Protein AF-A0A1Q3C927-F1 (afdb_monomer_lite)

Radius of gyration: 31.6 Å; chains: 1; bounding box: 48×49×96 Å

Secondary structure (DSSP, 8-state):
--HHHHHHHHHHTTTTGGGS-TTS-----------------------SEEEE------SSS-SSHHHHHHHHHHHHHHTTS---------SS-------GGGGTTPPSS--PPPEEEEEETTEEEEEEEP-TT-SS----HHHHHHHT--GGGS----S-------

Structure (mmCIF, N/CA/C/O backbone):
data_AF-A0A1Q3C927-F1
#
_entry.id   AF-A0A1Q3C927-F1
#
loop_
_atom_site.group_PDB
_atom_site.id
_atom_site.type_symbol
_atom_site.label_atom_id
_atom_site.label_alt_id
_atom_site.label_comp_id
_atom_site.label_asym_id
_atom_site.label_entity_id
_atom_site.label_seq_id
_atom_site.pdbx_PDB_ins_code
_atom_site.Cartn_x
_atom_site.Cartn_y
_atom_site.Cartn_z
_atom_site.occupancy
_atom_site.B_iso_or_equiv
_atom_site.auth_seq_id
_atom_site.auth_comp_id
_atom_site.auth_asym_id
_atom_site.auth_atom_id
_atom_site.pdbx_PDB_model_num
ATOM 1 N N . MET A 1 1 ? 15.937 33.627 58.654 1.00 54.34 1 MET A N 1
ATOM 2 C CA . MET A 1 1 ? 15.441 32.449 59.403 1.00 54.34 1 MET A CA 1
ATOM 3 C C . MET A 1 1 ? 14.307 31.839 58.596 1.00 54.34 1 MET A C 1
ATOM 5 O O . MET A 1 1 ? 13.279 32.482 58.449 1.00 54.34 1 MET A O 1
ATOM 9 N N . GLN A 1 2 ? 14.533 30.677 57.979 1.00 78.25 2 GLN A N 1
ATOM 10 C CA . GLN A 1 2 ? 13.561 30.022 57.095 1.00 78.25 2 GLN A CA 1
ATOM 11 C C . GLN A 1 2 ? 12.318 29.602 57.900 1.00 78.25 2 GLN A C 1
ATOM 13 O O . GLN A 1 2 ? 12.475 29.022 58.973 1.00 78.25 2 GLN A O 1
ATOM 18 N N . LEU A 1 3 ? 11.110 29.827 57.373 1.00 81.06 3 LEU A N 1
ATOM 19 C CA . LEU A 1 3 ? 9.820 29.425 57.970 1.00 81.06 3 LEU A CA 1
ATOM 20 C C . LEU A 1 3 ? 9.810 27.962 58.462 1.00 81.06 3 LEU A C 1
ATOM 22 O O . LEU A 1 3 ? 9.253 27.647 59.510 1.00 81.06 3 LEU A O 1
ATOM 26 N N . LYS A 1 4 ? 10.523 27.086 57.746 1.00 84.62 4 LYS A N 1
ATOM 27 C CA . LYS A 1 4 ? 10.752 25.681 58.109 1.00 84.62 4 LYS A CA 1
ATOM 28 C C . LYS A 1 4 ? 11.319 25.510 59.528 1.00 84.62 4 LYS A C 1
ATOM 30 O O . LYS A 1 4 ? 10.811 24.703 60.295 1.00 84.62 4 LYS A O 1
ATOM 35 N N . ASN A 1 5 ? 12.300 26.327 59.912 1.00 85.81 5 ASN A N 1
ATOM 36 C CA . ASN A 1 5 ? 12.961 26.214 61.214 1.00 85.81 5 ASN A CA 1
ATOM 37 C C . ASN A 1 5 ? 12.020 26.585 62.371 1.00 85.81 5 ASN A C 1
ATOM 39 O O . ASN A 1 5 ? 12.129 26.018 63.456 1.00 85.81 5 ASN A O 1
ATOM 43 N N . GLN A 1 6 ? 11.098 27.526 62.143 1.00 84.31 6 GLN A N 1
ATOM 44 C CA . GLN A 1 6 ? 10.098 27.922 63.139 1.00 84.31 6 GLN A CA 1
ATOM 45 C C . GLN A 1 6 ? 9.043 26.832 63.336 1.00 84.31 6 GLN A C 1
ATOM 47 O O . GLN A 1 6 ? 8.649 26.556 64.467 1.00 84.31 6 GLN A O 1
ATOM 52 N N . ILE A 1 7 ? 8.628 26.175 62.250 1.00 85.19 7 ILE A N 1
ATOM 53 C CA . ILE A 1 7 ? 7.702 25.040 62.313 1.00 85.19 7 ILE A CA 1
ATOM 54 C C . ILE A 1 7 ? 8.346 23.874 63.079 1.00 85.19 7 ILE A C 1
ATOM 56 O O . ILE A 1 7 ? 7.728 23.337 63.999 1.00 85.19 7 ILE A O 1
ATOM 60 N N . ASP A 1 8 ? 9.609 23.544 62.792 1.00 85.25 8 ASP A N 1
ATOM 61 C CA . ASP A 1 8 ? 10.341 22.475 63.488 1.00 85.25 8 ASP A CA 1
ATOM 62 C C . ASP A 1 8 ? 10.522 22.755 64.991 1.00 85.25 8 ASP A C 1
ATOM 64 O O . ASP A 1 8 ? 10.496 21.838 65.818 1.00 85.25 8 ASP A O 1
ATOM 68 N N . ASP A 1 9 ? 10.718 24.018 65.373 1.00 90.88 9 ASP A N 1
ATOM 69 C CA . ASP A 1 9 ? 10.818 24.433 66.776 1.00 90.88 9 ASP A CA 1
ATOM 70 C C . ASP A 1 9 ? 9.466 24.316 67.504 1.00 90.88 9 ASP A C 1
ATOM 72 O O . ASP A 1 9 ? 9.397 23.791 68.616 1.00 90.88 9 ASP A O 1
ATOM 76 N N . LEU A 1 10 ? 8.364 24.698 66.851 1.00 89.31 10 LEU A N 1
ATOM 77 C CA . LEU A 1 10 ? 7.005 24.561 67.390 1.00 89.31 10 LEU A CA 1
ATOM 78 C C . LEU A 1 10 ? 6.564 23.095 67.533 1.00 89.31 10 LEU A C 1
ATOM 80 O O . LEU A 1 10 ? 5.861 22.749 68.489 1.00 89.31 10 LEU A O 1
ATOM 84 N N . ILE A 1 11 ? 7.000 22.218 66.623 1.00 85.44 11 ILE A N 1
ATOM 85 C CA . ILE A 1 11 ? 6.792 20.767 66.730 1.00 85.44 11 ILE A CA 1
ATOM 86 C C . ILE A 1 11 ? 7.580 20.210 67.923 1.00 85.44 11 ILE A C 1
ATOM 88 O O . ILE A 1 11 ? 7.002 19.507 68.756 1.00 85.44 11 ILE A O 1
ATOM 92 N N . ARG A 1 12 ? 8.864 20.575 68.069 1.00 82.44 12 ARG A N 1
ATOM 93 C CA . ARG A 1 12 ? 9.716 20.143 69.197 1.00 82.44 12 ARG A CA 1
ATOM 94 C C . ARG A 1 12 ? 9.198 20.625 70.550 1.00 82.44 12 ARG A C 1
ATOM 96 O O . ARG A 1 12 ? 9.154 19.847 71.499 1.00 82.44 12 ARG A O 1
ATOM 103 N N . LYS A 1 13 ? 8.714 21.866 70.619 1.00 87.25 13 LYS A N 1
ATOM 104 C CA . LYS A 1 13 ? 8.038 22.438 71.796 1.00 87.25 13 LYS A CA 1
ATOM 105 C C . LYS A 1 13 ? 6.647 21.844 72.044 1.00 87.25 13 LYS A C 1
ATOM 107 O O . LYS A 1 13 ? 5.982 22.208 73.009 1.00 87.25 13 LYS A O 1
ATOM 112 N N . GLY A 1 14 ? 6.171 20.944 71.183 1.00 84.12 14 GLY A N 1
ATOM 113 C CA . GLY A 1 14 ? 4.915 20.220 71.359 1.00 84.12 14 GLY A CA 1
ATOM 114 C C . GLY A 1 14 ? 3.648 21.026 71.065 1.00 84.12 14 GLY A C 1
ATOM 115 O O . GLY A 1 14 ? 2.555 20.532 71.328 1.00 84.12 14 GLY A O 1
ATOM 116 N N . HIS A 1 15 ? 3.767 22.230 70.502 1.00 87.06 15 HIS A N 1
ATOM 117 C CA . HIS A 1 15 ? 2.632 23.128 70.258 1.00 87.06 15 HIS A CA 1
ATOM 118 C C . HIS A 1 15 ? 1.771 22.680 69.064 1.00 87.06 15 HIS A C 1
ATOM 120 O O . HIS A 1 15 ? 0.589 23.005 68.987 1.00 87.06 15 HIS A O 1
ATOM 126 N N . LEU A 1 16 ? 2.344 21.890 68.150 1.00 83.25 16 LEU A N 1
ATOM 127 C CA . LEU A 1 16 ? 1.675 21.400 66.939 1.00 83.25 16 LEU A CA 1
ATOM 128 C C . LEU A 1 16 ? 1.325 19.903 66.993 1.00 83.25 16 LEU A C 1
ATOM 130 O O . LEU A 1 16 ? 1.016 19.309 65.967 1.00 83.25 16 LEU A O 1
ATOM 134 N N . ARG A 1 17 ? 1.313 19.281 68.184 1.00 74.75 17 ARG A N 1
ATOM 135 C CA . ARG A 1 17 ? 1.039 17.835 68.358 1.00 74.75 17 ARG A CA 1
ATOM 136 C C . ARG A 1 17 ? -0.306 17.371 67.785 1.00 74.75 17 ARG A C 1
ATOM 138 O O . ARG A 1 17 ? -0.406 16.222 67.388 1.00 74.75 17 ARG A O 1
ATOM 145 N N . LYS A 1 18 ? -1.309 18.252 67.718 1.00 78.69 18 LYS A N 1
ATOM 146 C CA . LYS A 1 18 ? -2.631 17.971 67.122 1.00 78.69 18 LYS A CA 1
ATOM 147 C C . LYS A 1 18 ? -2.642 17.933 65.585 1.00 78.69 18 LYS A C 1
ATOM 149 O O . LYS A 1 18 ? -3.657 17.573 65.007 1.00 78.69 18 LYS A O 1
ATOM 154 N N . TYR A 1 19 ? -1.542 18.333 64.946 1.00 75.75 19 TYR A N 1
ATOM 155 C CA . TYR A 1 19 ? -1.375 18.363 63.488 1.00 75.75 19 TYR A CA 1
ATOM 156 C C . TYR A 1 19 ? -0.312 17.377 62.987 1.00 75.75 19 TYR A C 1
ATOM 158 O O . TYR A 1 19 ? -0.060 17.307 61.789 1.00 75.75 19 TYR A O 1
ATOM 166 N N . VAL A 1 20 ? 0.340 16.645 63.895 1.00 71.06 20 VAL A N 1
ATOM 167 C CA . VAL A 1 20 ? 1.327 15.618 63.554 1.00 71.06 20 VAL A CA 1
ATOM 168 C C . VAL A 1 20 ? 0.644 14.270 63.723 1.00 71.06 20 VAL A C 1
ATOM 170 O O . VAL A 1 20 ? 0.446 13.815 64.849 1.00 71.06 20 VAL A O 1
ATOM 173 N N . ASP A 1 21 ? 0.263 13.663 62.604 1.00 70.94 21 ASP A N 1
ATOM 174 C CA . ASP A 1 21 ? -0.274 12.308 62.584 1.00 70.94 21 ASP A CA 1
ATOM 175 C C . ASP A 1 21 ? 0.851 11.323 62.939 1.00 70.94 21 ASP A C 1
ATOM 177 O O . ASP A 1 21 ? 1.881 11.261 62.260 1.00 70.94 21 ASP A O 1
ATOM 181 N N . LYS A 1 22 ? 0.711 10.628 64.071 1.00 60.56 22 LYS A N 1
ATOM 182 C CA . LYS A 1 22 ? 1.756 9.747 64.616 1.00 60.56 22 LYS A CA 1
ATOM 183 C C . LYS A 1 22 ? 1.817 8.391 63.916 1.00 60.56 22 LYS A C 1
ATOM 185 O O . LYS A 1 22 ? 2.827 7.708 64.064 1.00 60.56 22 LYS A O 1
ATOM 190 N N . ASP A 1 23 ? 0.793 8.051 63.138 1.00 54.81 23 ASP A N 1
ATOM 191 C CA . ASP A 1 23 ? 0.658 6.745 62.491 1.00 54.81 23 ASP A CA 1
ATOM 192 C C . ASP A 1 23 ? 0.955 6.791 60.981 1.00 54.81 23 ASP A C 1
ATOM 194 O O . ASP A 1 23 ? 0.792 5.801 60.266 1.00 54.81 23 ASP A O 1
ATOM 198 N N . ALA A 1 24 ? 1.472 7.917 60.479 1.00 52.19 24 ALA A N 1
ATOM 199 C CA . ALA A 1 24 ? 2.011 7.992 59.128 1.00 52.19 24 ALA A CA 1
ATOM 200 C C . ALA A 1 24 ? 3.382 7.280 59.066 1.00 52.19 24 ALA A C 1
ATOM 202 O O . ALA A 1 24 ? 4.290 7.638 59.827 1.00 52.19 24 ALA A O 1
ATOM 203 N N . PRO A 1 25 ? 3.594 6.301 58.162 1.00 45.22 25 PRO A N 1
ATOM 204 C CA . PRO A 1 25 ? 4.887 5.646 58.031 1.00 45.22 25 PRO A CA 1
ATOM 205 C C . PRO A 1 25 ? 5.963 6.676 57.668 1.00 45.22 25 PRO A C 1
ATOM 207 O O . PRO A 1 25 ? 5.914 7.332 56.626 1.00 45.22 25 PRO A O 1
ATOM 210 N N . GLN A 1 26 ? 6.946 6.811 58.562 1.00 44.84 26 GLN A N 1
ATOM 211 C CA . GLN A 1 26 ? 8.115 7.662 58.390 1.00 44.84 26 GLN A CA 1
ATOM 212 C C . GLN A 1 26 ? 8.868 7.270 57.114 1.00 44.84 26 GLN A C 1
ATOM 214 O O . GLN A 1 26 ? 9.452 6.190 57.009 1.00 44.84 26 GLN A O 1
ATOM 219 N N . GLY A 1 27 ? 8.853 8.184 56.143 1.00 38.44 27 GLY A N 1
ATOM 220 C CA . GLY A 1 27 ? 9.581 8.075 54.890 1.00 38.44 27 GLY A CA 1
ATOM 221 C C . GLY A 1 27 ? 11.066 7.808 55.122 1.00 38.44 27 GLY A C 1
ATOM 222 O O . GLY A 1 27 ? 11.790 8.596 55.734 1.00 38.44 27 GLY A O 1
ATOM 223 N N . ARG A 1 28 ? 11.530 6.678 54.594 1.00 37.31 28 ARG A N 1
ATOM 224 C CA . ARG A 1 28 ? 12.942 6.325 54.514 1.00 37.31 28 ARG A CA 1
ATOM 225 C C . ARG A 1 28 ? 13.636 7.265 53.522 1.00 37.31 28 ARG A C 1
ATOM 227 O O . ARG A 1 28 ? 13.512 7.094 52.319 1.00 37.31 28 ARG A O 1
ATOM 234 N N . ARG A 1 29 ? 14.364 8.230 54.084 1.00 40.81 29 ARG A N 1
ATOM 235 C CA . ARG A 1 29 ? 15.731 8.649 53.726 1.00 40.81 29 ARG A CA 1
ATOM 236 C C . ARG A 1 29 ? 16.050 8.791 52.225 1.00 40.81 29 ARG A C 1
ATOM 238 O O . ARG A 1 29 ? 16.217 7.809 51.513 1.00 40.81 29 ARG A O 1
ATOM 245 N N . GLU A 1 30 ? 16.234 10.050 51.834 1.00 45.62 30 GLU A N 1
ATOM 246 C CA . GLU A 1 30 ? 17.016 10.570 50.706 1.00 45.62 30 GLU A CA 1
ATOM 247 C C . GLU A 1 30 ? 17.831 9.533 49.909 1.00 45.62 30 GLU A C 1
ATOM 249 O O . GLU A 1 30 ? 18.872 9.047 50.353 1.00 45.62 30 GLU A O 1
ATOM 254 N N . GLN A 1 31 ? 17.424 9.299 48.662 1.00 36.34 31 GLN A N 1
ATOM 255 C CA . GLN A 1 31 ? 18.373 9.082 47.578 1.00 36.34 31 GLN A CA 1
ATOM 256 C C . GLN A 1 31 ? 18.087 10.115 46.498 1.00 36.34 31 GLN A C 1
ATOM 258 O O . GLN A 1 31 ? 17.115 10.023 45.753 1.00 36.34 31 GLN A O 1
ATOM 263 N N . ARG A 1 32 ? 18.975 11.107 46.451 1.00 45.75 32 ARG A N 1
ATOM 264 C CA . ARG A 1 32 ? 19.327 11.892 45.274 1.00 45.75 32 ARG A CA 1
ATOM 265 C C . ARG A 1 32 ? 19.467 10.940 44.078 1.00 45.75 32 ARG A C 1
ATOM 267 O O . ARG A 1 32 ? 20.522 10.349 43.884 1.00 45.75 32 ARG A O 1
ATOM 274 N N . ARG A 1 33 ? 18.395 10.750 43.313 1.00 39.03 33 ARG A N 1
ATOM 275 C CA . ARG A 1 33 ? 18.491 10.330 41.918 1.00 39.03 33 ARG A CA 1
ATOM 276 C C . ARG A 1 33 ? 18.409 11.608 41.121 1.00 39.03 33 ARG A C 1
ATOM 278 O O . ARG A 1 33 ? 17.431 12.339 41.231 1.00 39.03 33 ARG A O 1
ATOM 285 N N . GLU A 1 34 ? 19.500 11.896 40.431 1.00 40.19 34 GLU A N 1
ATOM 286 C CA . GLU A 1 34 ? 19.572 12.918 39.404 1.00 40.19 34 GLU A CA 1
ATOM 287 C C . GLU A 1 34 ? 18.288 12.870 38.579 1.00 40.19 34 GLU A C 1
ATOM 289 O O . GLU A 1 34 ? 17.919 11.820 38.042 1.00 40.19 34 GLU A O 1
ATOM 294 N N . GLU A 1 35 ? 17.593 14.005 38.526 1.00 40.91 35 GLU A N 1
ATOM 295 C CA . GLU A 1 35 ? 16.594 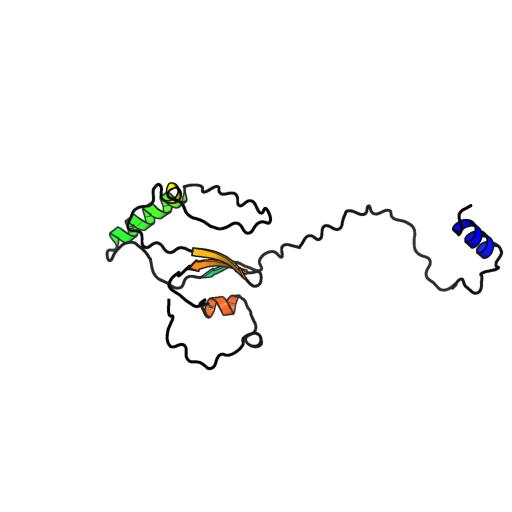14.275 37.505 1.00 40.91 35 GLU A CA 1
ATOM 296 C C . GLU A 1 35 ? 17.334 14.292 36.168 1.00 40.91 35 GLU A C 1
ATOM 298 O O . GLU A 1 35 ? 17.729 15.325 35.635 1.00 40.91 35 GLU A O 1
ATOM 303 N N . THR A 1 36 ? 17.574 13.095 35.644 1.00 35.44 36 THR A N 1
ATOM 304 C CA . THR A 1 36 ? 17.685 12.895 34.212 1.00 35.44 36 THR A CA 1
ATOM 305 C C . THR A 1 36 ? 16.413 13.498 33.628 1.00 35.44 36 THR A C 1
ATOM 307 O O . THR A 1 36 ? 15.320 13.178 34.116 1.00 35.44 36 THR A O 1
ATOM 310 N N . PRO A 1 37 ? 16.512 14.411 32.643 1.00 41.88 37 PRO A N 1
ATOM 311 C CA . PRO A 1 37 ? 15.322 14.875 31.968 1.00 41.88 37 PRO A CA 1
ATOM 312 C C . PRO A 1 37 ? 14.643 13.611 31.474 1.00 41.88 37 PRO A C 1
ATOM 314 O O . PRO A 1 37 ? 15.276 12.802 30.791 1.00 41.88 37 PRO A O 1
ATOM 317 N N . ARG A 1 38 ? 13.393 13.402 31.901 1.00 45.28 38 ARG A N 1
ATOM 318 C CA . ARG A 1 38 ? 12.504 12.431 31.281 1.00 45.28 38 ARG A CA 1
ATOM 319 C C . ARG A 1 38 ? 12.403 12.873 29.833 1.00 45.28 38 ARG A C 1
ATOM 321 O O . ARG A 1 38 ? 11.517 13.636 29.466 1.00 45.28 38 ARG A O 1
ATOM 328 N N . GLN A 1 39 ? 13.355 12.410 29.033 1.00 41.59 39 GLN A N 1
ATOM 329 C CA . GLN A 1 39 ? 13.120 12.103 27.654 1.00 41.59 39 GLN A CA 1
ATOM 330 C C . GLN A 1 39 ? 11.887 11.219 27.753 1.00 41.59 39 GLN A C 1
ATOM 332 O O . GLN A 1 39 ? 11.938 10.078 28.212 1.00 41.59 39 GLN A O 1
ATOM 337 N N . GLN A 1 40 ? 10.736 11.802 27.432 1.00 38.84 40 GLN A N 1
ATOM 338 C CA . GLN A 1 40 ? 9.775 11.068 26.650 1.00 38.84 40 GLN A CA 1
ATOM 339 C C . GLN A 1 40 ? 10.590 10.587 25.449 1.00 38.84 40 GLN A C 1
ATOM 341 O O . GLN A 1 40 ? 10.645 11.223 24.406 1.00 38.84 40 GLN A O 1
ATOM 346 N N . GLU A 1 41 ? 11.304 9.476 25.635 1.00 44.53 41 GLU A N 1
ATOM 347 C CA . GLU A 1 41 ? 11.301 8.448 24.635 1.00 44.53 41 GLU A CA 1
ATOM 348 C C . GLU A 1 41 ? 9.805 8.266 24.388 1.00 44.53 41 GLU A C 1
ATOM 350 O O . GLU A 1 41 ? 9.101 7.566 25.119 1.00 44.53 41 GLU A O 1
ATOM 355 N N . GLU A 1 42 ? 9.285 8.986 23.390 1.00 45.69 42 GLU A N 1
ATOM 356 C CA . GLU A 1 42 ? 8.482 8.328 22.384 1.00 45.69 42 GLU A CA 1
ATOM 357 C C . GLU A 1 42 ? 9.203 7.008 22.170 1.00 45.69 42 GLU A C 1
ATOM 359 O O . GLU A 1 42 ? 10.213 6.938 21.468 1.00 45.69 42 GLU A O 1
ATOM 364 N N . GLN A 1 43 ? 8.806 5.995 22.946 1.00 48.41 43 GLN A N 1
ATOM 365 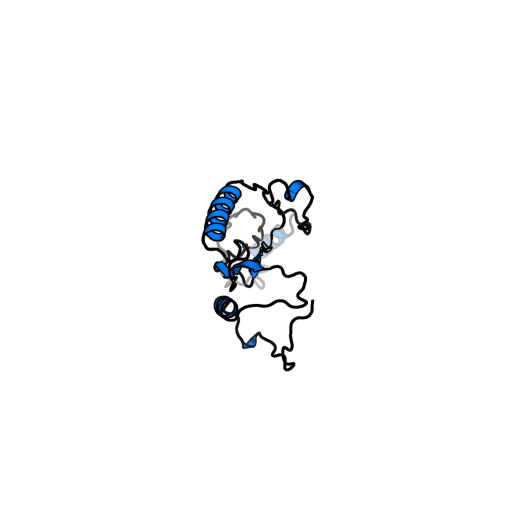C CA . GLN A 1 43 ? 9.193 4.634 22.691 1.00 48.41 43 GLN A CA 1
ATOM 366 C C . GLN A 1 43 ? 8.671 4.474 21.286 1.00 48.41 43 GLN A C 1
ATOM 368 O O . GLN A 1 43 ? 7.460 4.380 21.089 1.00 48.41 43 GLN A O 1
ATOM 373 N N . GLN A 1 44 ? 9.570 4.617 20.315 1.00 57.03 44 GLN A N 1
ATOM 374 C CA . GLN A 1 44 ? 9.320 4.305 18.932 1.00 57.03 44 GLN A CA 1
ATOM 375 C C . GLN A 1 44 ? 8.951 2.839 19.017 1.00 57.03 44 GLN A C 1
ATOM 377 O O . GLN A 1 44 ? 9.828 1.985 19.158 1.00 57.03 44 GLN A O 1
ATOM 382 N N . GLN A 1 45 ? 7.649 2.578 19.168 1.00 63.22 45 GLN A N 1
ATOM 383 C CA . GLN A 1 45 ? 7.145 1.263 19.493 1.00 63.22 45 GLN A CA 1
ATOM 384 C C . GLN A 1 45 ? 7.640 0.404 18.351 1.00 63.22 45 GLN A C 1
ATOM 386 O O . GLN A 1 45 ? 7.287 0.650 17.194 1.00 63.22 45 GLN A O 1
ATOM 391 N N . GLN A 1 46 ? 8.568 -0.502 18.668 1.00 71.75 46 GLN A N 1
ATOM 392 C CA . GLN A 1 46 ? 9.227 -1.262 17.626 1.00 71.75 46 GLN A CA 1
ATOM 393 C C . GLN A 1 46 ? 8.146 -1.967 16.816 1.00 71.75 46 GLN A C 1
ATOM 395 O O . GLN A 1 46 ? 7.196 -2.488 17.417 1.00 71.75 46 GLN A O 1
ATOM 400 N N . PRO A 1 47 ? 8.250 -1.963 15.477 1.00 81.38 47 PRO A N 1
ATOM 401 C CA . PRO A 1 47 ? 7.224 -2.575 14.669 1.00 81.38 47 PRO A CA 1
ATOM 402 C C . PRO A 1 47 ? 6.973 -4.018 15.126 1.00 81.38 47 PRO A C 1
ATOM 404 O O . PRO A 1 47 ? 7.902 -4.814 15.248 1.00 81.38 47 PRO A O 1
ATOM 407 N N . ARG A 1 48 ? 5.707 -4.360 15.372 1.00 86.56 48 ARG A N 1
ATOM 408 C CA . ARG A 1 48 ? 5.223 -5.693 15.754 1.00 86.56 48 ARG A CA 1
ATOM 409 C C . ARG A 1 48 ? 5.616 -6.772 14.750 1.00 86.56 48 ARG A C 1
ATOM 411 O O . ARG A 1 48 ? 5.701 -7.944 15.108 1.00 86.56 48 ARG A O 1
ATOM 418 N N . GLY A 1 49 ? 5.828 -6.391 13.494 1.00 87.12 49 GLY A N 1
ATOM 419 C CA . GLY A 1 49 ? 6.265 -7.286 12.436 1.00 87.12 49 GLY A CA 1
ATOM 420 C C . GLY A 1 49 ? 6.347 -6.593 11.082 1.00 87.12 49 GLY A C 1
ATOM 421 O O . GLY A 1 49 ? 6.071 -5.399 10.952 1.00 87.12 49 GLY A O 1
ATOM 422 N N . VAL A 1 50 ? 6.717 -7.366 10.061 1.00 88.88 50 VAL A N 1
ATOM 423 C CA . VAL A 1 50 ? 6.791 -6.917 8.666 1.00 88.88 50 VAL A CA 1
ATOM 424 C C . VAL A 1 50 ? 5.729 -7.647 7.851 1.00 88.88 50 VAL A C 1
ATOM 426 O O . VAL A 1 50 ? 5.683 -8.875 7.870 1.00 88.88 50 VAL A O 1
ATOM 429 N N . ILE A 1 51 ? 4.917 -6.901 7.103 1.00 87.44 51 ILE A N 1
ATOM 430 C CA . ILE A 1 51 ? 3.936 -7.447 6.158 1.00 87.44 51 ILE A CA 1
ATOM 431 C C . ILE A 1 51 ? 4.394 -7.086 4.748 1.00 87.44 51 ILE A C 1
ATOM 433 O O . ILE A 1 51 ? 4.619 -5.919 4.433 1.00 87.44 51 ILE A O 1
ATOM 437 N N . HIS A 1 52 ? 4.545 -8.083 3.880 1.00 84.88 52 HIS A N 1
ATOM 438 C CA . HIS A 1 52 ? 4.871 -7.862 2.473 1.00 84.88 52 HIS A CA 1
ATOM 439 C C . HIS A 1 52 ? 3.582 -7.820 1.651 1.00 84.88 52 HIS A C 1
ATOM 441 O O . HIS A 1 52 ? 2.873 -8.818 1.587 1.00 84.88 52 HIS A O 1
ATOM 447 N N . THR A 1 53 ? 3.306 -6.700 0.985 1.00 67.00 53 THR A N 1
ATOM 448 C CA . THR A 1 53 ? 2.071 -6.508 0.212 1.00 67.00 53 THR A CA 1
ATOM 449 C C . THR A 1 53 ? 2.410 -6.285 -1.256 1.00 67.00 53 THR A C 1
ATOM 451 O O . THR A 1 53 ? 2.877 -5.214 -1.575 1.00 67.00 53 THR A O 1
ATOM 454 N N . ILE A 1 54 ? 2.203 -7.270 -2.136 1.00 65.31 54 ILE A N 1
ATOM 455 C CA . ILE A 1 54 ? 1.874 -7.124 -3.575 1.00 65.31 54 ILE A CA 1
ATOM 456 C C . ILE A 1 54 ? 1.266 -8.470 -3.989 1.00 65.31 54 ILE A C 1
ATOM 458 O O . ILE A 1 54 ? 1.937 -9.493 -3.859 1.00 65.31 54 ILE A O 1
ATOM 462 N N . SER A 1 55 ? 0.044 -8.495 -4.521 1.00 54.31 55 SER A N 1
ATOM 463 C CA . SER A 1 55 ? -0.540 -9.693 -5.147 1.00 54.31 55 SER A CA 1
ATOM 464 C C . SER A 1 55 ? -0.736 -9.470 -6.648 1.00 54.31 55 SER A C 1
ATOM 466 O O . SER A 1 55 ? -1.855 -9.367 -7.141 1.00 54.31 55 SER A O 1
ATOM 468 N N . GLY A 1 56 ? 0.377 -9.346 -7.370 1.00 60.00 56 GLY A N 1
ATOM 469 C CA . GLY A 1 56 ? 0.417 -9.072 -8.807 1.00 60.00 56 GLY A CA 1
ATOM 470 C C . GLY A 1 56 ? 1.635 -9.713 -9.478 1.00 60.00 56 GLY A C 1
ATOM 471 O O . GLY A 1 56 ? 2.587 -10.118 -8.805 1.00 60.00 56 GLY A O 1
ATOM 472 N N . GLY A 1 57 ? 1.574 -9.854 -10.805 1.00 58.22 57 GLY A N 1
ATOM 473 C CA . GLY A 1 57 ? 2.617 -10.466 -11.636 1.00 58.22 57 GLY A CA 1
ATOM 474 C C . GLY A 1 57 ? 3.809 -9.547 -11.938 1.00 58.22 57 GLY A C 1
ATOM 475 O O . GLY A 1 57 ? 3.883 -8.416 -11.476 1.00 58.22 57 GLY A O 1
ATOM 476 N N . PHE A 1 58 ? 4.768 -10.057 -12.717 1.00 56.81 58 PHE A N 1
ATOM 477 C CA . PHE A 1 58 ? 5.962 -9.312 -13.134 1.00 56.81 58 PHE A CA 1
ATOM 478 C C . PHE A 1 58 ? 5.589 -8.106 -14.006 1.00 56.81 58 PHE A C 1
ATOM 480 O O . PHE A 1 58 ? 4.976 -8.299 -15.052 1.00 56.81 58 PHE A O 1
ATOM 487 N N . ALA A 1 59 ? 6.021 -6.909 -13.606 1.00 57.69 59 ALA A N 1
ATOM 488 C CA . ALA A 1 59 ? 5.778 -5.672 -14.347 1.00 57.69 59 ALA A CA 1
ATOM 489 C C . ALA A 1 59 ? 6.602 -5.562 -15.644 1.00 57.69 59 ALA A C 1
ATOM 491 O O . ALA A 1 59 ? 6.199 -4.897 -16.586 1.00 57.69 59 ALA A O 1
ATOM 492 N N . SER A 1 60 ? 7.735 -6.272 -15.751 1.00 60.28 60 SER A N 1
ATOM 493 C CA . SER A 1 60 ? 8.597 -6.162 -16.931 1.00 60.28 60 SER A CA 1
ATOM 494 C C . SER A 1 60 ? 9.314 -7.460 -17.316 1.00 60.28 60 SER A C 1
ATOM 496 O O . SER A 1 60 ? 9.646 -8.314 -16.487 1.00 60.28 60 SER A O 1
ATOM 498 N N . GLY A 1 61 ? 9.532 -7.616 -18.626 1.00 57.12 61 GLY A N 1
ATOM 499 C CA . GLY A 1 61 ? 10.232 -8.745 -19.246 1.00 57.12 61 GLY A CA 1
ATOM 500 C C . GLY A 1 61 ? 9.595 -9.284 -20.531 1.00 57.12 61 GLY A C 1
ATOM 501 O O . GLY A 1 61 ? 10.060 -10.298 -21.049 1.00 57.12 61 GLY A O 1
ATOM 502 N N . GLY A 1 62 ? 8.542 -8.641 -21.045 1.00 55.81 62 GLY A N 1
ATOM 503 C CA . GLY A 1 62 ? 7.835 -9.066 -22.254 1.00 55.81 62 GLY A CA 1
ATOM 504 C C . GLY A 1 62 ? 7.208 -10.467 -22.157 1.00 55.81 62 GLY A C 1
ATOM 505 O O . GLY A 1 62 ? 7.276 -11.172 -21.140 1.00 55.81 62 GLY A O 1
ATOM 506 N N . ASN A 1 63 ? 6.594 -10.909 -23.255 1.00 59.28 63 ASN A N 1
ATOM 507 C CA . ASN A 1 63 ? 5.887 -12.198 -23.307 1.00 59.28 63 ASN A CA 1
ATOM 508 C C . ASN A 1 63 ? 6.834 -13.418 -23.353 1.00 59.28 63 ASN A C 1
ATOM 510 O O . ASN A 1 63 ? 6.379 -14.555 -23.247 1.00 59.28 63 ASN A O 1
ATOM 514 N N . HIS A 1 64 ? 8.153 -13.210 -23.466 1.00 69.69 64 HIS A N 1
ATOM 515 C CA . HIS A 1 64 ? 9.137 -14.275 -23.681 1.00 69.69 64 HIS A CA 1
ATOM 516 C C . HIS A 1 64 ? 9.990 -14.568 -22.436 1.00 69.69 64 HIS A C 1
ATOM 518 O O . HIS A 1 64 ? 10.555 -13.675 -21.805 1.00 69.69 64 HIS A O 1
ATOM 524 N N . LYS A 1 65 ? 10.172 -15.860 -22.123 1.00 72.75 65 LYS A N 1
ATOM 525 C CA . LYS A 1 65 ? 10.914 -16.352 -20.940 1.00 72.75 65 LYS A CA 1
ATOM 526 C C . LYS A 1 65 ? 12.349 -15.804 -20.836 1.00 72.75 65 LYS A C 1
ATOM 528 O O . LYS A 1 65 ? 12.829 -15.545 -19.733 1.00 72.75 65 LYS A O 1
ATOM 533 N N . ASN A 1 66 ? 13.021 -15.603 -21.970 1.00 72.19 66 ASN A N 1
ATOM 534 C CA . ASN A 1 66 ? 14.410 -15.132 -22.018 1.00 72.19 66 ASN A CA 1
ATOM 535 C C . ASN A 1 66 ? 14.544 -13.650 -21.659 1.00 72.19 66 ASN A C 1
ATOM 537 O O . ASN A 1 66 ? 15.445 -13.291 -20.904 1.00 72.19 66 ASN A O 1
ATOM 541 N N . ALA A 1 67 ? 13.619 -12.812 -22.130 1.00 66.25 67 ALA A N 1
ATOM 542 C CA . ALA A 1 67 ? 13.589 -11.391 -21.797 1.00 66.25 67 ALA A CA 1
ATOM 543 C C . ALA A 1 67 ? 13.320 -11.183 -20.294 1.00 66.25 67 ALA A C 1
ATOM 545 O O . ALA A 1 67 ? 14.024 -10.410 -19.648 1.00 66.25 67 ALA A O 1
ATOM 546 N N . ARG A 1 68 ? 12.440 -11.996 -19.691 1.00 68.62 68 ARG A N 1
ATOM 547 C CA . ARG A 1 68 ? 12.233 -12.033 -18.228 1.00 68.62 68 ARG A CA 1
ATOM 548 C C . ARG A 1 68 ? 13.494 -12.431 -17.453 1.00 68.62 68 ARG A C 1
ATOM 550 O O . ARG A 1 68 ? 13.797 -11.847 -16.414 1.00 68.62 68 ARG A O 1
ATOM 557 N N . LYS A 1 69 ? 14.249 -13.424 -17.943 1.00 73.75 69 LYS A N 1
ATOM 558 C CA . LYS A 1 69 ? 15.509 -13.861 -17.312 1.00 73.75 69 LYS A CA 1
ATOM 559 C C . LYS A 1 69 ? 16.598 -12.790 -17.421 1.00 73.75 69 LYS A C 1
ATOM 561 O O . LYS A 1 69 ? 17.328 -12.585 -16.455 1.00 73.75 69 LYS A O 1
ATOM 566 N N . ALA A 1 70 ? 16.706 -12.119 -18.568 1.00 70.62 70 ALA A N 1
ATOM 567 C CA . ALA A 1 70 ? 17.648 -11.023 -18.777 1.00 70.62 70 ALA A CA 1
ATOM 568 C C . ALA A 1 70 ? 17.328 -9.829 -17.866 1.00 70.62 70 ALA A C 1
ATOM 570 O O . ALA A 1 70 ? 18.216 -9.367 -17.153 1.00 70.62 70 ALA A O 1
ATOM 571 N N . TYR A 1 71 ? 16.055 -9.422 -17.804 1.00 69.88 71 TYR A N 1
ATOM 572 C CA . TYR A 1 71 ? 15.594 -8.349 -16.923 1.00 69.88 71 TYR A CA 1
ATOM 573 C C . TYR A 1 71 ? 15.913 -8.647 -15.450 1.00 69.88 71 TYR A C 1
ATOM 575 O O . TYR A 1 71 ? 16.549 -7.833 -14.790 1.00 69.88 71 TYR A O 1
ATOM 583 N N . ARG A 1 72 ? 15.610 -9.859 -14.954 1.00 66.62 72 ARG A N 1
ATOM 584 C CA . ARG A 1 72 ? 15.948 -10.266 -13.573 1.00 66.62 72 ARG A CA 1
ATOM 585 C C . ARG A 1 72 ? 17.446 -10.161 -13.264 1.00 66.62 72 ARG A C 1
ATOM 587 O O . ARG A 1 72 ? 17.823 -9.775 -12.164 1.00 66.62 72 ARG A O 1
ATOM 594 N N . ARG A 1 73 ? 18.317 -10.556 -14.200 1.00 69.69 73 ARG A N 1
ATOM 595 C CA . ARG A 1 73 ? 19.776 -10.459 -13.999 1.00 69.69 73 ARG A CA 1
ATOM 596 C C . ARG A 1 73 ? 20.228 -9.001 -13.943 1.00 69.69 73 ARG A C 1
ATOM 598 O O . ARG A 1 73 ? 21.106 -8.682 -13.153 1.00 69.69 73 ARG A O 1
ATOM 605 N N . GLN A 1 74 ? 19.619 -8.142 -14.755 1.00 63.50 74 GLN A N 1
ATOM 606 C CA . GLN A 1 74 ? 19.930 -6.718 -14.796 1.00 63.50 74 GLN A CA 1
ATOM 607 C C . GLN A 1 74 ? 19.414 -5.975 -13.553 1.00 63.50 74 GLN A C 1
ATOM 609 O O . GLN A 1 74 ? 20.165 -5.201 -12.970 1.00 63.50 74 GLN A O 1
ATOM 614 N N . SER A 1 75 ? 18.194 -6.258 -13.085 1.00 60.66 75 SER A N 1
ATOM 615 C CA . SER A 1 75 ? 17.629 -5.631 -11.880 1.00 60.66 75 SER A CA 1
ATOM 616 C C . SER A 1 75 ? 18.458 -5.930 -10.624 1.00 60.66 75 SER A C 1
ATOM 618 O O . SER A 1 75 ? 18.647 -5.058 -9.783 1.00 60.66 75 SER A O 1
ATOM 620 N N . LEU A 1 76 ? 19.011 -7.145 -10.516 1.00 60.34 76 LEU A N 1
ATOM 621 C CA . LEU A 1 76 ? 19.923 -7.524 -9.430 1.00 60.34 76 LEU A CA 1
ATOM 622 C C . LEU A 1 76 ? 21.256 -6.758 -9.473 1.00 60.34 76 LEU A C 1
ATOM 624 O O . LEU A 1 76 ? 21.848 -6.532 -8.424 1.00 60.34 76 LEU A O 1
ATOM 628 N N . ALA A 1 77 ? 21.722 -6.353 -10.660 1.00 57.84 77 ALA A N 1
ATOM 629 C CA . ALA A 1 77 ? 22.933 -5.546 -10.807 1.00 57.84 77 ALA A CA 1
ATOM 630 C C . ALA A 1 77 ? 22.691 -4.074 -10.428 1.00 57.84 77 ALA A C 1
ATOM 632 O O . ALA A 1 77 ? 23.540 -3.467 -9.785 1.00 57.84 77 ALA A O 1
ATOM 633 N N . VAL A 1 78 ? 21.516 -3.520 -10.755 1.00 53.62 78 VAL A N 1
ATOM 634 C CA . VAL A 1 78 ? 21.123 -2.149 -10.369 1.00 53.62 78 VAL A CA 1
ATOM 635 C C . VAL A 1 78 ? 20.914 -2.029 -8.855 1.00 53.62 78 VAL A C 1
ATOM 637 O O . VAL A 1 78 ? 21.301 -1.031 -8.261 1.00 53.62 78 VAL A O 1
ATOM 640 N N . GLN A 1 79 ? 20.404 -3.073 -8.192 1.00 51.66 79 GLN A N 1
ATOM 641 C CA . GLN A 1 79 ? 20.257 -3.103 -6.728 1.00 51.66 79 GLN A CA 1
ATOM 642 C C . GLN A 1 79 ? 21.586 -3.020 -5.955 1.00 51.66 79 GLN A C 1
ATOM 644 O O . GLN A 1 79 ? 21.570 -2.747 -4.757 1.00 51.66 79 GLN A O 1
ATOM 649 N N . GLN A 1 80 ? 22.729 -3.259 -6.613 1.00 48.47 80 GLN A N 1
ATOM 650 C CA . GLN A 1 80 ? 24.052 -3.082 -6.005 1.00 48.47 80 GLN A CA 1
ATOM 651 C C . GLN A 1 80 ? 24.520 -1.620 -5.985 1.00 48.47 80 GLN A C 1
ATOM 653 O O . GLN A 1 80 ? 25.537 -1.316 -5.360 1.00 48.47 80 GLN A O 1
ATOM 658 N N . VAL A 1 81 ? 23.783 -0.700 -6.616 1.00 43.00 81 VAL A N 1
ATOM 659 C CA . VAL A 1 81 ? 24.009 0.735 -6.445 1.00 43.00 81 VAL A CA 1
ATOM 660 C C . VAL A 1 81 ? 23.487 1.115 -5.060 1.00 43.00 81 VAL A C 1
ATOM 662 O O . VAL A 1 81 ? 22.286 1.220 -4.826 1.00 43.00 81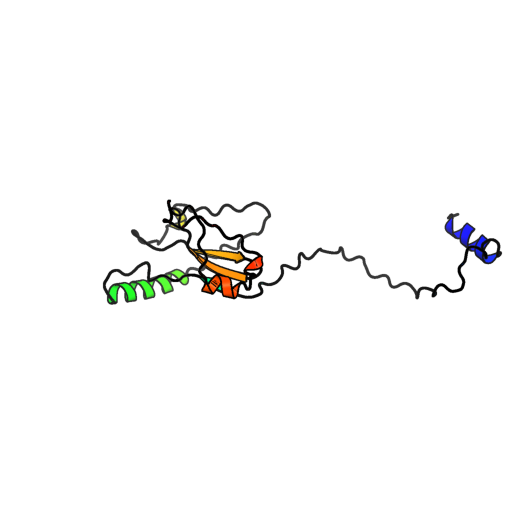 VAL A O 1
ATOM 665 N N . HIS A 1 82 ? 24.405 1.276 -4.106 1.00 42.72 82 HIS A N 1
ATOM 666 C CA . HIS A 1 82 ? 24.093 1.778 -2.773 1.00 42.72 82 HIS A CA 1
ATOM 667 C C . HIS A 1 82 ? 23.487 3.184 -2.884 1.00 42.72 82 HIS A C 1
ATOM 669 O O . HIS A 1 82 ? 24.203 4.183 -2.935 1.00 42.72 82 HIS A O 1
ATOM 675 N N . HIS A 1 83 ? 22.159 3.286 -2.877 1.00 49.38 83 HIS A N 1
ATOM 676 C CA . HIS A 1 83 ? 21.487 4.556 -2.634 1.00 49.38 83 HIS A CA 1
ATOM 677 C C . HIS A 1 83 ? 21.600 4.868 -1.141 1.00 49.38 83 HIS A C 1
ATOM 679 O O . HIS A 1 83 ? 20.697 4.615 -0.348 1.00 49.38 83 HIS A O 1
ATOM 685 N N . SER A 1 84 ? 22.744 5.414 -0.740 1.00 45.56 84 SER A N 1
ATOM 686 C CA . SER A 1 84 ? 22.973 5.953 0.600 1.00 45.56 84 SER A CA 1
ATOM 687 C C . SER A 1 84 ? 22.235 7.288 0.778 1.00 45.56 84 SER A C 1
ATOM 689 O O . SER A 1 84 ? 22.835 8.276 1.192 1.00 45.56 84 SER A O 1
ATOM 691 N N . LYS A 1 85 ? 20.933 7.361 0.468 1.00 54.47 85 LYS A N 1
ATOM 692 C CA . LYS A 1 85 ? 20.103 8.495 0.893 1.00 54.47 85 LYS A CA 1
ATOM 693 C C . LYS A 1 85 ? 19.730 8.231 2.352 1.00 54.47 85 LYS A C 1
ATOM 695 O O . LYS A 1 85 ? 18.718 7.617 2.671 1.00 54.47 85 LYS A O 1
ATOM 700 N N . ARG A 1 86 ? 20.641 8.604 3.255 1.00 49.19 86 ARG A N 1
ATOM 701 C CA . ARG A 1 86 ? 20.411 8.619 4.702 1.00 49.19 86 ARG A CA 1
ATOM 702 C C . ARG A 1 86 ? 19.313 9.651 4.969 1.00 49.19 86 ARG A C 1
ATOM 704 O O . ARG A 1 86 ? 19.640 10.824 5.118 1.00 49.19 86 ARG A O 1
ATOM 711 N N . LEU A 1 87 ? 18.052 9.205 4.985 1.00 51.25 87 LEU A N 1
ATOM 712 C CA . LEU A 1 87 ? 16.884 10.006 5.363 1.00 51.25 87 LEU A CA 1
ATOM 713 C C . LEU A 1 87 ? 17.211 10.733 6.666 1.00 51.25 87 LEU A C 1
ATOM 715 O O . LEU A 1 87 ? 17.499 10.111 7.695 1.00 51.25 87 LEU A O 1
ATOM 719 N N . ARG A 1 88 ? 17.290 12.059 6.591 1.00 51.72 88 ARG A N 1
ATOM 720 C CA . ARG A 1 88 ? 17.474 12.894 7.767 1.00 51.72 88 ARG A CA 1
ATOM 721 C C . ARG A 1 88 ? 16.077 13.176 8.276 1.00 51.72 88 ARG A C 1
ATOM 723 O O . ARG A 1 88 ? 15.371 13.987 7.706 1.00 51.72 88 ARG A O 1
ATOM 730 N N . THR A 1 89 ? 15.705 12.518 9.366 1.00 48.34 89 THR A N 1
ATOM 731 C CA . THR A 1 89 ? 14.522 12.856 10.161 1.00 48.34 89 THR A CA 1
ATOM 732 C C . THR A 1 89 ? 14.741 14.218 10.829 1.00 48.34 89 THR A C 1
ATOM 734 O O . THR A 1 89 ? 15.041 14.298 12.019 1.00 48.34 89 THR A O 1
ATOM 737 N N . SER A 1 90 ? 14.708 15.292 10.046 1.00 51.69 90 SER A N 1
ATOM 738 C CA . SER A 1 90 ? 14.479 16.648 10.533 1.00 51.69 90 SER A CA 1
ATOM 739 C C . SER A 1 90 ? 12.998 16.916 10.314 1.00 51.69 90 SER A C 1
ATOM 741 O O . SER A 1 90 ? 12.504 16.611 9.238 1.00 51.69 90 SER A O 1
ATOM 743 N N . GLY A 1 91 ? 12.294 17.389 11.344 1.00 55.97 91 GLY A N 1
ATOM 744 C CA . GLY A 1 91 ? 10.827 17.397 11.466 1.00 55.97 91 GLY A CA 1
ATOM 745 C C . GLY A 1 91 ? 10.033 18.283 10.497 1.00 55.97 91 GLY A C 1
ATOM 746 O O . GLY A 1 91 ? 8.990 18.797 10.885 1.00 55.97 91 GLY A O 1
ATOM 747 N N . GLU A 1 92 ? 10.504 18.468 9.271 1.00 56.06 92 GLU A N 1
ATOM 748 C CA . GLU A 1 92 ? 9.734 19.025 8.165 1.00 56.06 92 GLU A CA 1
ATOM 749 C C . GLU A 1 92 ? 9.197 17.862 7.321 1.00 56.06 92 GLU A C 1
ATOM 751 O O . GLU A 1 92 ? 9.867 16.841 7.160 1.00 56.06 92 GLU A O 1
ATOM 756 N N . GLU A 1 93 ? 7.967 17.987 6.825 1.00 59.69 93 GLU A N 1
ATOM 757 C CA . GLU A 1 93 ? 7.352 17.030 5.901 1.00 59.69 93 GLU A CA 1
ATOM 758 C C . GLU A 1 93 ? 8.240 16.920 4.648 1.00 59.69 93 GLU A C 1
ATOM 760 O O . GLU A 1 93 ? 8.210 17.769 3.757 1.00 59.69 93 GLU A O 1
ATOM 765 N N . GLU A 1 94 ? 9.119 15.917 4.618 1.00 64.19 94 GLU A N 1
ATOM 766 C CA . GLU A 1 94 ? 10.089 15.748 3.540 1.00 64.19 94 GLU A CA 1
ATOM 767 C C . GLU A 1 94 ? 9.339 15.287 2.283 1.00 64.19 94 GLU A C 1
ATOM 769 O O . GLU A 1 94 ? 8.938 14.129 2.151 1.00 64.19 94 GLU A O 1
ATOM 774 N N . VAL A 1 95 ? 9.101 16.225 1.363 1.00 71.94 95 VAL A N 1
ATOM 775 C CA . VAL A 1 95 ? 8.439 15.945 0.087 1.00 71.94 95 VAL A CA 1
ATOM 776 C C . VAL A 1 95 ? 9.315 14.999 -0.732 1.00 71.94 95 VAL A C 1
ATOM 778 O O . VAL A 1 95 ? 10.400 15.363 -1.193 1.00 71.94 95 VAL A O 1
ATOM 781 N N . ILE A 1 96 ? 8.819 13.783 -0.962 1.00 72.19 96 ILE A N 1
ATOM 782 C CA . ILE A 1 96 ? 9.440 12.834 -1.887 1.00 72.19 96 ILE A CA 1
ATOM 783 C C . ILE A 1 96 ? 9.220 13.362 -3.308 1.00 72.19 96 ILE A C 1
ATOM 785 O O . ILE A 1 96 ? 8.104 13.344 -3.824 1.00 72.19 96 ILE A O 1
ATOM 789 N N . SER A 1 97 ? 10.290 13.842 -3.936 1.00 77.56 97 SER A N 1
ATOM 790 C CA . SER A 1 97 ? 10.288 14.357 -5.307 1.00 77.56 97 SER A CA 1
ATOM 791 C C . SER A 1 97 ? 11.320 13.626 -6.163 1.00 77.56 97 SER A C 1
ATOM 793 O O . SER A 1 97 ? 12.318 13.112 -5.656 1.00 77.56 97 SER A O 1
ATOM 795 N N . PHE A 1 98 ? 11.051 13.566 -7.467 1.00 76.38 98 PHE A N 1
ATOM 796 C CA . PHE A 1 98 ? 11.927 12.963 -8.468 1.00 76.38 98 PHE A CA 1
ATOM 797 C C . PHE A 1 98 ? 12.360 14.027 -9.469 1.00 76.38 98 PHE A C 1
ATOM 799 O O . PHE A 1 98 ? 11.570 14.890 -9.854 1.00 76.38 98 PHE A O 1
ATOM 806 N N . SER A 1 99 ? 13.611 13.948 -9.902 1.00 81.31 99 SER A N 1
ATOM 807 C CA . SER A 1 99 ? 14.221 14.883 -10.845 1.00 81.31 99 SER A CA 1
ATOM 808 C C . SER A 1 99 ? 14.939 14.137 -11.970 1.00 81.31 99 SER A C 1
ATOM 810 O O . SER A 1 99 ? 15.107 12.922 -11.902 1.00 81.31 99 SER A O 1
ATOM 812 N N . GLU A 1 100 ? 15.381 14.846 -13.013 1.00 79.19 100 GLU A N 1
ATOM 813 C CA . GLU A 1 100 ? 16.077 14.237 -14.161 1.00 79.19 100 GLU A CA 1
ATOM 814 C C . GLU A 1 100 ? 17.318 13.429 -13.757 1.00 79.19 100 GLU A C 1
ATOM 816 O O . GLU A 1 100 ? 17.605 12.400 -14.363 1.00 79.19 100 GLU A O 1
ATOM 821 N N . VAL A 1 101 ? 18.019 13.836 -12.693 1.00 80.00 101 VAL A N 1
ATOM 822 C CA . VAL A 1 101 ? 19.193 13.101 -12.200 1.00 80.00 101 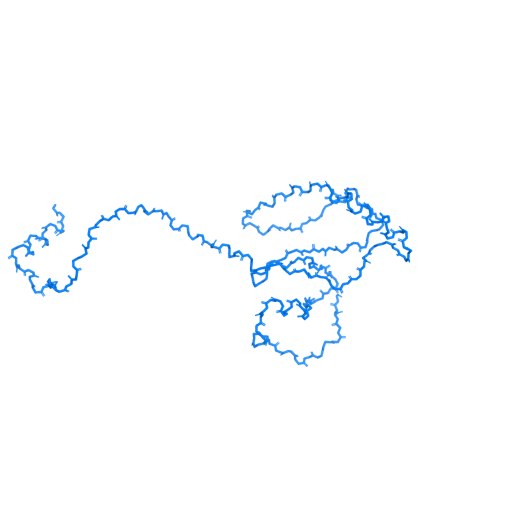VAL A CA 1
ATOM 823 C C . VAL A 1 101 ? 18.834 11.730 -11.626 1.00 80.00 101 VAL A C 1
ATOM 825 O O . VAL A 1 101 ? 19.645 10.811 -11.690 1.00 80.00 101 VAL A O 1
ATOM 828 N N . ASP A 1 102 ? 17.610 11.547 -11.119 1.00 81.38 102 ASP A N 1
ATOM 829 C CA . ASP A 1 102 ? 17.143 10.248 -10.630 1.00 81.38 102 ASP A CA 1
ATOM 830 C C . ASP A 1 102 ? 16.823 9.274 -11.791 1.00 81.38 102 ASP A C 1
ATOM 832 O O . ASP A 1 102 ? 16.650 8.079 -11.553 1.00 81.38 102 ASP A O 1
ATOM 836 N N . TYR A 1 103 ? 16.791 9.753 -13.046 1.00 73.88 103 TYR A N 1
ATOM 837 C CA . TYR A 1 103 ? 16.647 8.921 -14.249 1.00 73.88 103 TYR A CA 1
ATOM 838 C C . TYR A 1 103 ? 17.984 8.422 -14.819 1.00 73.88 103 TYR A C 1
ATOM 840 O O . TYR A 1 103 ? 17.983 7.625 -15.764 1.00 73.88 103 TYR A O 1
ATOM 848 N N . GLU A 1 104 ? 19.131 8.850 -14.282 1.00 78.56 104 GLU A N 1
ATOM 849 C CA . GLU A 1 104 ? 20.431 8.415 -14.794 1.00 78.56 104 GLU A CA 1
ATOM 850 C C . GLU A 1 104 ? 20.590 6.887 -14.649 1.00 78.56 104 GLU A C 1
ATOM 852 O O . GLU A 1 104 ? 20.505 6.317 -13.563 1.00 78.56 104 GLU A O 1
ATOM 857 N N . GLY A 1 105 ? 20.784 6.193 -15.776 1.00 72.50 105 GLY A N 1
ATOM 858 C CA . GLY A 1 105 ? 20.887 4.729 -15.820 1.00 72.50 105 GLY A CA 1
ATOM 859 C C . GLY A 1 105 ? 19.550 3.974 -15.887 1.00 72.50 105 GLY A C 1
ATOM 860 O O . GLY A 1 105 ? 19.558 2.747 -16.033 1.00 72.50 105 GLY A O 1
ATOM 861 N N . VAL A 1 106 ? 18.409 4.672 -15.857 1.00 72.19 106 VAL A N 1
ATOM 862 C CA . VAL A 1 106 ? 17.082 4.078 -16.071 1.00 72.19 106 VAL A CA 1
ATOM 863 C C . VAL A 1 106 ? 16.847 3.854 -17.568 1.00 72.19 106 VAL A C 1
ATOM 865 O O . VAL A 1 106 ? 17.041 4.742 -18.396 1.00 72.19 106 VAL A O 1
ATOM 868 N N . ARG A 1 107 ? 16.413 2.646 -17.949 1.00 68.44 107 ARG A N 1
ATOM 869 C CA . ARG A 1 107 ? 16.075 2.322 -19.346 1.00 68.44 107 ARG A CA 1
ATOM 870 C C . ARG A 1 107 ? 14.614 2.678 -19.621 1.00 68.44 107 ARG A C 1
ATOM 872 O O . ARG A 1 107 ? 13.730 2.238 -18.896 1.00 68.44 107 ARG A O 1
ATOM 879 N N . LEU A 1 108 ? 14.363 3.440 -20.684 1.00 67.44 108 LEU A N 1
ATOM 880 C CA . LEU A 1 108 ? 13.022 3.786 -21.165 1.00 67.44 108 LEU A CA 1
ATOM 881 C C . LEU A 1 108 ? 12.643 2.920 -22.388 1.00 67.44 108 LEU A C 1
ATOM 883 O O . LEU A 1 108 ? 13.521 2.635 -23.209 1.00 67.44 108 LEU A O 1
ATOM 887 N N . PRO A 1 109 ? 11.368 2.521 -22.550 1.00 68.06 109 PRO A N 1
ATOM 888 C CA . PRO A 1 109 ? 10.281 2.659 -21.581 1.00 68.06 109 PRO A CA 1
ATOM 889 C C . PRO A 1 109 ? 10.424 1.625 -20.451 1.00 68.06 109 PRO A C 1
ATOM 891 O O . PRO A 1 109 ? 10.737 0.461 -20.705 1.00 68.06 109 PRO A O 1
ATOM 894 N N . HIS A 1 110 ? 10.193 2.047 -19.210 1.00 69.38 110 HIS A N 1
ATOM 895 C CA . HIS A 1 110 ? 9.993 1.140 -18.082 1.00 69.38 110 HIS A CA 1
ATOM 896 C C . HIS A 1 110 ? 8.516 1.163 -17.694 1.00 69.38 110 HIS A C 1
ATOM 898 O O . HIS A 1 110 ? 7.863 2.196 -17.795 1.00 69.38 110 HIS A O 1
ATOM 904 N N . ASP A 1 111 ? 8.020 0.008 -17.268 1.00 67.44 111 ASP A N 1
ATOM 905 C CA . ASP A 1 111 ? 6.676 -0.185 -16.706 1.00 67.44 111 ASP A CA 1
ATOM 906 C C . ASP A 1 111 ? 6.803 -0.589 -15.225 1.00 67.44 111 ASP A C 1
ATOM 908 O O . ASP A 1 111 ? 6.022 -1.360 -14.678 1.00 67.44 111 ASP A O 1
ATOM 912 N N . ASP A 1 112 ? 7.903 -0.166 -14.592 1.00 73.06 112 ASP A N 1
ATOM 913 C CA . ASP A 1 112 ? 8.240 -0.570 -13.235 1.00 73.06 112 ASP A CA 1
ATOM 914 C C . ASP A 1 112 ? 7.376 0.222 -12.240 1.00 73.06 112 ASP A C 1
ATOM 916 O O . ASP A 1 112 ? 7.399 1.454 -12.260 1.00 73.06 112 ASP A O 1
ATOM 920 N N . PRO A 1 113 ? 6.616 -0.451 -11.358 1.00 77.25 113 PRO A N 1
ATOM 921 C CA . PRO A 1 113 ? 5.732 0.230 -10.430 1.00 77.25 113 PRO A CA 1
ATOM 922 C C . PRO A 1 113 ? 6.520 0.968 -9.352 1.00 77.25 113 PRO A C 1
ATOM 924 O O . PRO A 1 113 ? 7.485 0.437 -8.791 1.00 77.25 113 PRO A O 1
ATOM 927 N N . VAL A 1 114 ? 6.033 2.146 -8.968 1.00 82.19 114 VAL A N 1
ATOM 928 C CA . VAL A 1 114 ? 6.508 2.817 -7.758 1.00 82.19 114 VAL A CA 1
ATOM 929 C C . VAL A 1 114 ? 5.898 2.110 -6.552 1.00 82.19 114 VAL A C 1
ATOM 931 O O . VAL A 1 114 ? 4.679 1.972 -6.448 1.00 82.19 114 VAL A O 1
ATOM 934 N N . VAL A 1 115 ? 6.749 1.642 -5.636 1.00 84.69 115 VAL A N 1
ATOM 935 C CA . VAL A 1 115 ? 6.307 1.007 -4.391 1.00 84.69 115 VAL A CA 1
ATOM 936 C C . VAL A 1 115 ? 6.924 1.673 -3.167 1.00 84.69 115 VAL A C 1
ATOM 938 O O . VAL A 1 115 ? 8.105 2.015 -3.166 1.00 84.69 115 VAL A O 1
ATOM 941 N N . VAL A 1 116 ? 6.145 1.800 -2.095 1.00 86.00 116 VAL A N 1
ATOM 942 C CA . VAL A 1 116 ? 6.560 2.408 -0.825 1.00 86.00 116 VAL A CA 1
ATOM 943 C C . VAL A 1 116 ? 6.490 1.429 0.344 1.00 86.00 116 VAL A C 1
ATOM 945 O O . VAL A 1 116 ? 5.970 0.313 0.249 1.00 86.00 116 VAL A O 1
ATOM 948 N N . THR A 1 117 ? 7.091 1.831 1.463 1.00 87.12 117 THR A N 1
ATOM 949 C CA . THR A 1 117 ? 7.006 1.129 2.746 1.00 87.12 117 THR A CA 1
ATOM 950 C C . THR A 1 117 ? 6.393 2.071 3.771 1.00 87.12 117 THR A C 1
ATOM 952 O O . THR A 1 117 ? 6.897 3.177 3.932 1.00 87.12 117 THR A O 1
ATOM 955 N N . LEU A 1 118 ? 5.339 1.635 4.462 1.00 89.25 118 LEU A N 1
ATOM 956 C CA . LEU A 1 118 ? 4.619 2.424 5.467 1.00 89.25 118 LEU A CA 1
ATOM 957 C C . LEU A 1 118 ? 4.589 1.696 6.818 1.00 89.25 118 LEU A C 1
ATOM 959 O O . LEU A 1 118 ? 4.674 0.468 6.872 1.00 89.25 118 LEU A O 1
ATOM 963 N N . LEU A 1 119 ? 4.456 2.448 7.911 1.00 88.81 119 LEU A N 1
ATOM 964 C CA . LEU A 1 119 ? 4.167 1.913 9.243 1.00 88.81 119 LEU A CA 1
ATOM 965 C C . LEU A 1 119 ? 2.661 2.042 9.506 1.00 88.81 119 LEU A C 1
ATOM 967 O O . LEU A 1 119 ? 2.148 3.154 9.571 1.00 88.81 119 LEU A O 1
ATOM 971 N N . VAL A 1 120 ? 1.958 0.919 9.659 1.00 88.94 120 VAL A N 1
ATOM 972 C CA . VAL A 1 120 ? 0.499 0.872 9.866 1.00 88.94 120 VAL A CA 1
ATOM 973 C C . VAL A 1 120 ? 0.200 -0.049 11.041 1.00 88.94 120 VAL A C 1
ATOM 975 O O . VAL A 1 120 ? 0.628 -1.197 11.017 1.00 88.94 120 VAL A O 1
ATOM 978 N N . GLU A 1 121 ? -0.505 0.425 12.073 1.00 88.44 121 GLU A N 1
ATOM 979 C CA . GLU A 1 121 ? -0.815 -0.366 13.286 1.00 88.44 121 GLU A CA 1
ATOM 980 C C . GLU A 1 121 ? 0.421 -1.061 13.895 1.00 88.44 121 GLU A C 1
ATOM 982 O O . GLU A 1 121 ? 0.390 -2.220 14.315 1.00 88.44 121 GLU A O 1
ATOM 987 N N . LEU A 1 122 ? 1.555 -0.348 13.907 1.00 88.62 122 LEU A N 1
ATOM 988 C CA . LEU A 1 122 ? 2.869 -0.858 14.318 1.00 88.62 122 LEU A CA 1
ATOM 989 C C . LEU A 1 122 ? 3.406 -2.000 13.442 1.00 88.62 122 LEU A C 1
ATOM 991 O O . LEU A 1 122 ? 4.355 -2.660 13.831 1.00 88.62 122 LEU A O 1
ATOM 995 N N . PHE A 1 123 ? 2.867 -2.259 12.258 1.00 90.94 123 PHE A N 1
ATOM 996 C CA . PHE A 1 123 ? 3.464 -3.169 11.285 1.00 90.94 123 PHE A CA 1
ATOM 997 C C . PHE A 1 123 ? 4.183 -2.388 10.194 1.00 90.94 123 PHE A C 1
ATOM 999 O O . PHE A 1 123 ? 3.648 -1.440 9.625 1.00 90.94 123 PHE A O 1
ATOM 1006 N N . THR A 1 124 ? 5.399 -2.811 9.855 1.00 91.69 124 THR A N 1
ATOM 1007 C CA . THR A 1 124 ? 6.092 -2.307 8.669 1.00 91.69 124 THR A CA 1
ATOM 1008 C C . THR A 1 124 ? 5.514 -2.993 7.437 1.00 91.69 124 THR A C 1
ATOM 1010 O O . THR A 1 124 ? 5.848 -4.139 7.128 1.00 91.69 124 THR A O 1
ATOM 1013 N N . MET A 1 125 ? 4.649 -2.295 6.716 1.00 89.75 125 MET A N 1
ATOM 1014 C CA . MET A 1 125 ? 4.086 -2.748 5.454 1.00 89.75 125 MET A CA 1
ATOM 1015 C C . MET A 1 125 ? 5.031 -2.395 4.307 1.00 89.75 125 MET A C 1
ATOM 1017 O O . MET A 1 125 ? 5.212 -1.227 3.981 1.00 89.75 125 MET A O 1
ATOM 1021 N N . LYS A 1 126 ? 5.645 -3.403 3.686 1.00 88.25 126 LYS A N 1
ATOM 1022 C CA . LYS A 1 126 ? 6.575 -3.239 2.561 1.00 88.25 126 LYS A CA 1
ATOM 1023 C C . LYS A 1 126 ? 5.881 -3.485 1.227 1.00 88.25 126 LYS A C 1
ATOM 1025 O O . LYS A 1 126 ? 5.038 -4.379 1.131 1.00 88.25 126 LYS A O 1
ATOM 1030 N N . ARG A 1 127 ? 6.390 -2.814 0.188 1.00 85.06 127 ARG A N 1
ATOM 1031 C CA . ARG A 1 127 ? 6.047 -3.009 -1.232 1.00 85.06 127 ARG A CA 1
ATOM 1032 C C . ARG A 1 127 ? 4.653 -2.497 -1.641 1.00 85.06 127 ARG A C 1
ATOM 1034 O O . ARG A 1 127 ? 4.102 -2.981 -2.614 1.00 85.06 127 ARG A O 1
ATOM 1041 N N . ILE A 1 128 ? 4.103 -1.508 -0.946 1.00 88.62 128 ILE A N 1
ATOM 1042 C CA . ILE A 1 128 ? 2.790 -0.924 -1.263 1.00 88.62 128 ILE A CA 1
ATOM 1043 C C . ILE A 1 128 ? 2.856 -0.210 -2.615 1.00 88.62 128 ILE A C 1
ATOM 1045 O O . ILE A 1 128 ? 3.693 0.667 -2.777 1.00 88.62 128 ILE A O 1
ATOM 1049 N N . LEU A 1 129 ? 1.998 -0.577 -3.567 1.00 88.19 129 LEU A N 1
ATOM 1050 C CA . LEU A 1 129 ? 1.926 0.052 -4.889 1.00 88.19 129 LEU A CA 1
ATOM 1051 C C . LEU A 1 129 ? 1.359 1.472 -4.792 1.00 88.19 129 LEU A C 1
ATOM 1053 O O . LEU A 1 129 ? 0.324 1.665 -4.162 1.00 88.19 129 LEU A O 1
ATOM 1057 N N . ILE A 1 130 ? 2.009 2.429 -5.453 1.00 85.88 130 ILE A N 1
ATOM 1058 C CA . ILE A 1 130 ? 1.430 3.741 -5.740 1.00 85.88 130 ILE A CA 1
ATOM 1059 C C . ILE A 1 130 ? 0.759 3.665 -7.108 1.00 85.88 130 ILE A C 1
ATOM 1061 O O . ILE A 1 130 ? 1.426 3.427 -8.114 1.00 85.88 130 ILE A O 1
ATOM 1065 N N . ASP A 1 131 ? -0.551 3.884 -7.124 1.00 84.88 131 ASP A N 1
ATOM 1066 C CA . ASP A 1 131 ? -1.348 4.018 -8.338 1.00 84.88 131 ASP A CA 1
ATOM 1067 C C . ASP A 1 131 ? -1.904 5.443 -8.405 1.00 84.88 131 ASP A C 1
ATOM 1069 O O . ASP A 1 131 ? -2.792 5.810 -7.637 1.00 84.88 131 ASP A O 1
ATOM 1073 N N . SER A 1 132 ? -1.353 6.265 -9.300 1.00 82.12 132 SER A N 1
ATOM 1074 C CA . SER A 1 132 ? -1.810 7.645 -9.498 1.00 82.12 132 SER A CA 1
ATOM 1075 C C . SER A 1 132 ? -3.155 7.740 -10.223 1.00 82.12 132 SER A C 1
ATOM 1077 O O . SER A 1 132 ? -3.733 8.822 -10.263 1.00 82.12 132 SER A O 1
ATOM 1079 N N . GLY A 1 133 ? -3.643 6.635 -10.793 1.00 82.69 133 GLY A N 1
ATOM 1080 C CA . GLY A 1 133 ? -4.955 6.515 -11.421 1.00 82.69 133 GLY A CA 1
ATOM 1081 C C . GLY A 1 133 ? -5.984 5.822 -10.526 1.00 82.69 133 GLY A C 1
ATOM 1082 O O . GLY A 1 133 ? -6.973 5.304 -11.034 1.00 82.69 133 GLY A O 1
ATOM 1083 N N . SER A 1 134 ? -5.767 5.763 -9.210 1.00 84.00 134 SER A N 1
ATOM 1084 C CA . SER A 1 134 ? -6.772 5.277 -8.264 1.00 84.00 134 SER A CA 1
ATOM 1085 C C . SER A 1 134 ? -7.233 6.401 -7.343 1.00 84.00 134 SER A C 1
ATOM 1087 O O . SER A 1 134 ? -6.427 7.077 -6.711 1.00 84.00 134 SER A O 1
ATOM 1089 N N . SER A 1 135 ? -8.549 6.564 -7.208 1.00 84.06 135 SER A N 1
ATOM 1090 C CA . SER A 1 135 ? -9.172 7.455 -6.214 1.00 84.06 135 SER A CA 1
ATOM 1091 C C . SER A 1 135 ? -9.328 6.828 -4.827 1.00 84.06 135 SER A C 1
ATOM 1093 O O . SER A 1 135 ? -9.822 7.490 -3.912 1.00 84.06 135 SER A O 1
ATOM 1095 N N . VAL A 1 136 ? -8.958 5.555 -4.653 1.00 84.62 136 VAL A N 1
ATOM 1096 C CA . VAL A 1 136 ? -9.126 4.837 -3.382 1.00 84.62 136 VAL A CA 1
ATOM 1097 C C . VAL A 1 136 ? -7.915 3.980 -3.030 1.00 84.62 136 VAL A C 1
ATOM 1099 O O . VAL A 1 136 ? -7.240 3.428 -3.902 1.00 84.62 136 VAL A O 1
ATOM 1102 N N . ASP A 1 137 ? -7.710 3.792 -1.728 1.00 88.50 137 ASP A N 1
ATOM 1103 C CA . ASP A 1 137 ? -6.735 2.850 -1.190 1.00 88.50 137 ASP A CA 1
ATOM 1104 C C . ASP A 1 137 ? -7.319 1.434 -1.118 1.00 88.50 137 ASP A C 1
ATOM 1106 O O . ASP A 1 137 ? -8.447 1.220 -0.664 1.00 88.50 137 ASP A O 1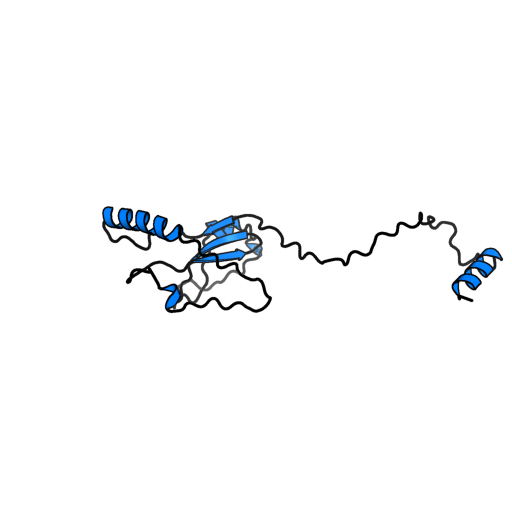
ATOM 1110 N N . ILE A 1 138 ? -6.531 0.438 -1.526 1.00 87.94 138 ILE A N 1
ATOM 1111 C CA . ILE A 1 138 ? -6.948 -0.968 -1.540 1.00 87.94 138 ILE A CA 1
ATOM 1112 C C . ILE A 1 138 ? -6.032 -1.778 -0.629 1.00 87.94 138 ILE A C 1
ATOM 1114 O O . ILE A 1 138 ? -4.828 -1.889 -0.861 1.00 87.94 138 ILE A O 1
ATOM 1118 N N . LEU A 1 139 ? -6.624 -2.426 0.375 1.00 89.69 139 LEU A N 1
ATOM 1119 C CA . LEU A 1 139 ? -5.936 -3.381 1.235 1.00 89.69 139 LEU A CA 1
ATOM 1120 C C . LEU A 1 139 ? -6.447 -4.797 0.972 1.00 89.69 139 LEU A C 1
ATOM 1122 O O . LEU A 1 139 ? -7.636 -5.087 1.102 1.00 89.69 139 LEU A O 1
ATOM 1126 N N . TYR A 1 140 ? -5.539 -5.714 0.643 1.00 88.94 140 TYR A N 1
ATOM 1127 C CA . TYR A 1 140 ? -5.905 -7.114 0.460 1.00 88.94 140 TYR A CA 1
ATOM 1128 C C . TYR A 1 140 ? -6.306 -7.770 1.778 1.00 88.94 140 TYR A C 1
ATOM 1130 O O . TYR A 1 140 ? -5.657 -7.579 2.807 1.00 88.94 140 TYR A O 1
ATOM 1138 N N . LYS A 1 141 ? -7.310 -8.652 1.718 1.00 89.25 141 LYS A N 1
ATOM 1139 C CA . LYS A 1 141 ? -7.822 -9.372 2.891 1.00 89.25 141 LYS A CA 1
ATOM 1140 C C . LYS A 1 141 ? -6.722 -10.087 3.690 1.00 89.25 141 LYS A C 1
ATOM 1142 O O . LYS A 1 141 ? -6.688 -9.968 4.905 1.00 89.25 141 LYS A O 1
ATOM 1147 N N . HIS A 1 142 ? -5.776 -10.746 3.015 1.00 89.38 142 HIS A N 1
ATOM 1148 C CA . HIS A 1 142 ? -4.665 -11.436 3.685 1.00 89.38 142 HIS A CA 1
ATOM 1149 C C . HIS A 1 142 ? -3.743 -10.490 4.478 1.00 89.38 142 HIS A C 1
ATOM 1151 O O . HIS A 1 142 ? -3.140 -10.905 5.466 1.00 89.38 142 HIS A O 1
ATOM 1157 N N . ALA A 1 143 ? -3.581 -9.243 4.024 1.00 90.31 143 ALA A N 1
ATOM 1158 C CA . ALA A 1 143 ? -2.784 -8.231 4.708 1.00 90.31 143 ALA A CA 1
ATOM 1159 C C . ALA A 1 143 ? -3.578 -7.648 5.881 1.00 90.31 143 ALA A C 1
ATOM 1161 O O . ALA A 1 143 ? -3.039 -7.514 6.975 1.00 90.31 143 ALA A O 1
ATOM 1162 N N . PHE A 1 144 ? -4.878 -7.407 5.682 1.00 91.12 144 PHE A N 1
ATOM 1163 C CA . PHE A 1 144 ? -5.794 -7.006 6.748 1.00 91.12 144 PHE A CA 1
ATOM 1164 C C . PHE A 1 144 ? -5.810 -8.012 7.913 1.00 91.12 144 PHE A C 1
ATOM 1166 O O . PHE A 1 144 ? -5.647 -7.620 9.066 1.00 91.12 144 PHE A O 1
ATOM 1173 N N . ASP A 1 145 ? -5.903 -9.311 7.618 1.00 90.62 145 ASP A N 1
ATOM 1174 C CA . ASP A 1 145 ? -5.897 -10.365 8.641 1.00 90.62 145 ASP A CA 1
ATOM 1175 C C . ASP A 1 145 ? -4.585 -10.375 9.454 1.00 90.62 145 ASP A C 1
ATOM 1177 O O . ASP A 1 145 ? -4.590 -10.610 10.664 1.00 90.62 145 ASP A O 1
ATOM 1181 N N . GLN A 1 146 ? -3.451 -10.065 8.812 1.00 90.81 146 GLN A N 1
ATOM 1182 C CA . GLN A 1 146 ? -2.147 -9.966 9.477 1.00 90.81 146 GLN A CA 1
ATOM 1183 C C . GLN A 1 146 ? -2.011 -8.731 10.372 1.00 90.81 146 GLN A C 1
ATOM 1185 O O . GLN A 1 146 ? -1.300 -8.805 11.375 1.00 90.81 146 GLN A O 1
ATOM 1190 N N . LEU A 1 147 ? -2.705 -7.632 10.055 1.00 91.06 147 LEU A N 1
ATOM 1191 C CA . LEU A 1 147 ? -2.747 -6.441 10.910 1.00 91.06 147 LEU A CA 1
ATOM 1192 C C . LEU A 1 147 ? -3.492 -6.700 12.228 1.00 91.06 147 LEU A C 1
ATOM 1194 O O . LEU A 1 147 ? -3.305 -5.953 13.185 1.00 91.06 147 LEU A O 1
ATOM 1198 N N . ARG A 1 148 ? -4.297 -7.773 12.309 1.00 89.31 148 ARG A N 1
ATOM 1199 C CA . ARG A 1 148 ? -5.091 -8.146 13.496 1.00 89.31 148 ARG A CA 1
ATOM 1200 C C . ARG A 1 148 ? -6.028 -7.025 13.970 1.00 89.31 148 ARG A C 1
ATOM 1202 O O . ARG A 1 148 ? -6.303 -6.909 15.163 1.00 89.31 148 ARG A O 1
ATOM 1209 N N . ILE A 1 149 ? -6.513 -6.215 13.032 1.00 88.81 149 ILE A N 1
ATOM 1210 C CA . ILE A 1 149 ? -7.532 -5.188 13.271 1.00 88.81 149 ILE A CA 1
ATOM 1211 C C . ILE A 1 149 ? -8.873 -5.899 13.466 1.00 88.81 149 ILE A C 1
ATOM 1213 O O . ILE A 1 149 ? -9.231 -6.785 12.685 1.00 88.81 149 ILE A O 1
ATOM 1217 N N . SER A 1 150 ? -9.616 -5.535 14.511 1.00 88.75 150 SER A N 1
ATOM 1218 C CA . SER A 1 150 ? -10.932 -6.132 14.744 1.00 88.75 150 SER A CA 1
ATOM 1219 C C . SER A 1 150 ? -11.904 -5.659 13.668 1.00 88.75 150 SER A C 1
ATOM 1221 O O . SER A 1 150 ? -11.970 -4.472 13.352 1.00 88.75 150 SER A O 1
ATOM 1223 N N . VAL A 1 151 ? -12.715 -6.571 13.129 1.00 87.88 151 VAL A N 1
ATOM 1224 C CA . VAL A 1 151 ? -13.759 -6.227 12.144 1.00 87.88 151 VAL A CA 1
ATOM 1225 C C . VAL A 1 151 ? -14.770 -5.237 12.735 1.00 87.88 151 VAL A C 1
ATOM 1227 O O . VAL A 1 151 ? -15.348 -4.441 12.006 1.00 87.88 151 VAL A O 1
ATOM 1230 N N . GLU A 1 152 ? -14.929 -5.220 14.057 1.00 91.25 152 GLU A N 1
ATOM 1231 C CA . GLU A 1 152 ? -15.778 -4.263 14.779 1.00 91.25 152 GLU A CA 1
ATOM 1232 C C . GLU A 1 152 ? -15.285 -2.812 14.660 1.00 91.25 152 GLU A C 1
ATOM 1234 O O . GLU A 1 152 ? -16.067 -1.877 14.811 1.00 91.25 152 GLU A O 1
ATOM 1239 N N . GLN A 1 153 ? -13.995 -2.612 14.368 1.00 88.81 153 GLN A N 1
ATOM 1240 C CA . GLN A 1 153 ? -13.415 -1.291 14.115 1.00 88.81 153 GLN A CA 1
ATOM 1241 C C . GLN A 1 153 ? -13.714 -0.795 12.691 1.00 88.81 153 GLN A C 1
ATOM 1243 O O . GLN A 1 153 ? -13.521 0.386 12.399 1.00 88.81 153 GLN A O 1
ATOM 1248 N N . LEU A 1 154 ? -14.197 -1.671 11.801 1.00 90.50 154 LEU A N 1
ATOM 1249 C CA . LEU A 1 154 ? -14.556 -1.313 10.434 1.00 90.50 154 LEU A CA 1
ATOM 1250 C C . LEU A 1 154 ? -15.973 -0.747 10.367 1.00 90.50 154 LEU A C 1
ATOM 1252 O O . LEU A 1 154 ? -16.924 -1.297 10.922 1.00 90.50 154 LEU A O 1
ATOM 1256 N N . LYS A 1 155 ? -16.133 0.333 9.601 1.00 92.56 155 LYS A N 1
ATOM 1257 C CA . LYS A 1 155 ? -17.451 0.873 9.257 1.00 92.56 155 LYS A CA 1
ATOM 1258 C C . LYS A 1 155 ? -17.915 0.251 7.939 1.00 92.56 155 LYS A C 1
ATOM 1260 O O . LYS A 1 155 ? -17.294 0.515 6.910 1.00 92.56 155 LYS A O 1
ATOM 1265 N N . PRO A 1 156 ? -18.986 -0.562 7.933 1.00 89.06 156 PRO A N 1
ATOM 1266 C CA . PRO A 1 156 ? -19.477 -1.167 6.707 1.00 89.06 156 PRO A CA 1
ATOM 1267 C C . PRO A 1 156 ? -20.076 -0.098 5.793 1.00 89.06 156 PRO A C 1
ATOM 1269 O O . PRO A 1 156 ? -20.899 0.720 6.209 1.00 89.06 156 PRO A O 1
ATOM 1272 N N . VAL A 1 157 ? -19.691 -0.146 4.524 1.00 90.31 157 VAL A N 1
ATOM 1273 C CA . VAL A 1 157 ? -20.241 0.703 3.470 1.00 90.31 157 VAL A CA 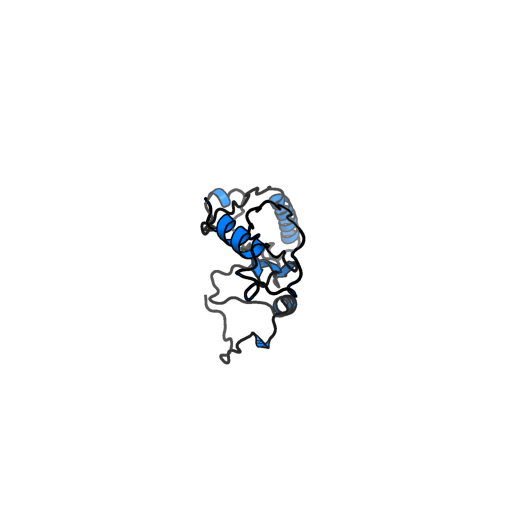1
ATOM 1274 C C . VAL A 1 157 ? -21.219 -0.140 2.648 1.00 90.31 157 VAL A C 1
ATOM 1276 O O . VAL A 1 157 ? -20.889 -1.245 2.227 1.00 90.31 157 VAL A O 1
ATOM 1279 N N . LYS A 1 158 ? -22.449 0.356 2.456 1.00 89.69 158 LYS A N 1
ATOM 1280 C CA . LYS A 1 158 ? -23.519 -0.366 1.735 1.00 89.69 158 LYS A CA 1
ATOM 1281 C C . LYS A 1 158 ? -23.520 -0.115 0.226 1.00 89.69 158 LYS A C 1
ATOM 1283 O O . LYS A 1 158 ? -24.274 -0.763 -0.493 1.00 89.69 158 LYS A O 1
ATOM 1288 N N . THR A 1 159 ? -22.724 0.837 -0.253 1.00 88.12 159 THR A N 1
ATOM 1289 C CA . THR A 1 159 ? -22.603 1.103 -1.686 1.00 88.12 159 THR A CA 1
ATOM 1290 C C . THR A 1 159 ? -21.777 -0.001 -2.340 1.00 88.12 159 THR A C 1
ATOM 1292 O O . THR A 1 159 ? -20.678 -0.287 -1.858 1.00 88.12 159 THR A O 1
ATOM 1295 N N . PRO A 1 160 ? -22.271 -0.623 -3.421 1.00 84.94 160 PRO A N 1
ATOM 1296 C CA . PRO A 1 160 ? -21.497 -1.616 -4.146 1.00 84.94 160 PRO A CA 1
ATOM 1297 C C . PRO A 1 160 ? -20.235 -0.972 -4.729 1.00 84.94 160 PRO A C 1
ATOM 1299 O O . PRO A 1 160 ? -20.283 0.140 -5.257 1.00 84.94 160 PRO A O 1
ATOM 1302 N N . LEU A 1 161 ? -19.110 -1.682 -4.649 1.00 85.44 161 LEU A N 1
ATOM 1303 C CA . LEU A 1 161 ? -17.884 -1.283 -5.330 1.00 85.44 161 LEU A CA 1
ATOM 1304 C C . LEU A 1 161 ? -18.054 -1.556 -6.830 1.00 85.44 161 LEU A C 1
ATOM 1306 O O . LEU A 1 161 ? -17.967 -2.700 -7.269 1.00 85.44 161 LEU A O 1
ATOM 1310 N N . VAL A 1 162 ? -18.352 -0.506 -7.596 1.00 81.81 162 VAL A N 1
ATOM 1311 C CA . VAL A 1 162 ? -18.621 -0.586 -9.046 1.00 81.81 162 VAL A CA 1
ATOM 1312 C C . VAL A 1 162 ? -17.363 -0.447 -9.906 1.00 81.81 162 VAL A C 1
ATOM 1314 O O . VAL A 1 162 ? -17.389 -0.756 -11.092 1.00 81.81 162 VAL A O 1
ATOM 1317 N N . GLY A 1 163 ? -16.259 -0.012 -9.307 1.00 81.94 163 GLY A N 1
ATOM 1318 C CA . GLY A 1 163 ? -14.973 0.165 -9.963 1.00 81.94 163 GLY A CA 1
ATOM 1319 C C . GLY A 1 163 ? -14.103 1.151 -9.199 1.00 81.94 163 GLY A C 1
ATOM 1320 O O . GLY A 1 163 ? -14.546 1.770 -8.231 1.00 81.94 163 GLY A O 1
ATOM 1321 N N . PHE A 1 164 ? -12.868 1.292 -9.660 1.00 79.31 164 PHE A N 1
ATOM 1322 C CA . PHE A 1 164 ? -11.959 2.341 -9.226 1.00 79.31 164 PHE A CA 1
ATOM 1323 C C . PHE A 1 164 ? -11.899 3.365 -10.354 1.00 79.31 164 PHE A C 1
ATOM 1325 O O . PHE A 1 164 ? -11.587 3.009 -11.489 1.00 79.31 164 PHE A O 1
ATOM 1332 N N . ALA A 1 165 ? -12.298 4.601 -10.066 1.00 69.00 165 ALA A N 1
ATOM 1333 C CA . ALA A 1 165 ? -12.083 5.717 -10.977 1.00 69.00 165 ALA A CA 1
ATOM 1334 C C . ALA A 1 165 ? -10.745 6.373 -10.622 1.00 69.00 165 ALA A C 1
ATOM 1336 O O . ALA A 1 165 ? -10.423 6.466 -9.436 1.00 69.00 165 ALA A O 1
ATOM 1337 N N . GLY A 1 166 ? -9.998 6.801 -11.633 1.00 56.03 166 GLY A N 1
ATOM 1338 C CA . GLY A 1 166 ? -8.760 7.571 -11.532 1.00 56.03 166 GLY A CA 1
ATOM 1339 C C . GLY A 1 166 ? -8.871 8.874 -12.273 1.00 56.03 166 GLY A C 1
ATOM 1340 O O . GLY A 1 166 ? -9.517 8.848 -13.346 1.00 56.03 166 GLY A O 1
#

Organism: Cephalotus follicularis (NCBI:txid3775)

pLDDT: mean 71.37, std 16.76, range [35.44, 92.56]

Sequence (166 aa):
MQLKNQIDDLIRKGHLRKYVDKDAPQGRREQRREETPRQQEEQQQQPRGVIHTISGGFASGGNHKNARKAYRRQSLAVQQVHHSKRLRTSGEEEVISFSEVDYEGVRLPHDDPVVVTLLVELFTMKRILIDSGSSVDILYKHAFDQLRISVEQLKPVKTPLVGFAG

Foldseek 3Di:
DDPVVVVVVCVVVVVCVVVDDPPPPDDDDDDPDPPPPPPPPPVVPAQPEEAEDDPDDDQDQPPDPVSVVVVVVVVVVVVPPPPPPVDDPDPDPPDDDDDPVNCVPPDPPGRDFDFDWDQDLSYTYGGHTDDPQFPDDDDDPVRVVVSVDDCVPDDDDPDDCPDTGD